Protein AF-A0A5B6V035-F1 (afdb_monomer_lite)

pLDDT: mean 71.47, std 13.99, range [43.38, 86.69]

Organism: NCBI:txid47621

Foldseek 3Di:
DVVVLVVVLVVLCVVLPKAWPDKDKDADPVVRDIDIDTDIDDPDPDPDPPGVVSVVVSVVVSVVRPPPPDDDDDDDDDPPPDDVPDPDD

Secondary structure (DSSP, 8-state):
-HHHHHHHHHHHHHTTTEEEEEEEEEEETTTTEEEEEEEEEE-----TT-SHHHHHHHHTTGGGSTT---------PPPTTS-SS----

Structure (mmCIF, N/CA/C/O backbone):
data_AF-A0A5B6V035-F1
#
_entry.id   AF-A0A5B6V035-F1
#
loop_
_atom_site.group_PDB
_atom_site.id
_atom_site.type_symbol
_atom_site.label_atom_id
_atom_site.label_alt_id
_atom_site.label_comp_id
_atom_site.label_asym_id
_atom_site.label_entity_id
_atom_site.label_seq_id
_atom_site.pdbx_PDB_ins_code
_atom_site.Cartn_x
_atom_site.Cartn_y
_atom_site.Cartn_z
_atom_site.occupancy
_atom_site.B_iso_or_equiv
_atom_site.auth_seq_id
_atom_site.auth_comp_id
_atom_site.auth_asym_id
_atom_site.auth_atom_id
_atom_site.pdbx_PDB_model_num
ATOM 1 N N . MET A 1 1 ? -12.215 -4.910 8.067 1.00 60.16 1 MET A N 1
ATOM 2 C CA . MET A 1 1 ? -12.258 -3.821 7.068 1.00 60.16 1 MET A CA 1
ATOM 3 C C . MET A 1 1 ? -10.856 -3.309 6.739 1.00 60.16 1 MET A C 1
ATOM 5 O O . MET A 1 1 ? -10.434 -3.505 5.61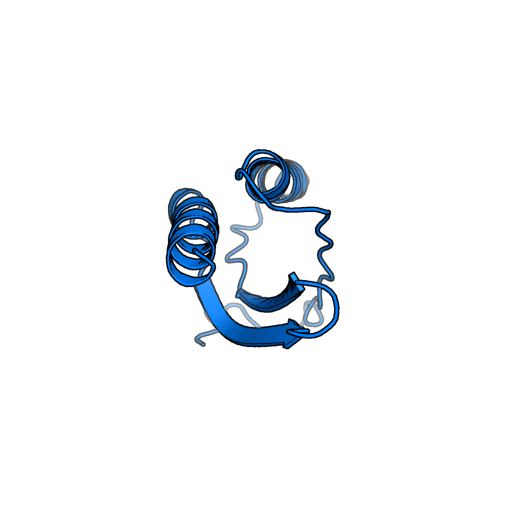3 1.00 60.16 1 MET A O 1
ATOM 9 N N . ILE A 1 2 ? -10.086 -2.790 7.708 1.00 66.06 2 ILE A N 1
ATOM 10 C CA . ILE A 1 2 ? -8.743 -2.205 7.469 1.00 66.06 2 ILE A CA 1
ATOM 11 C C . ILE A 1 2 ? -7.736 -3.189 6.831 1.00 66.06 2 ILE A C 1
ATOM 13 O O . ILE A 1 2 ? -6.994 -2.804 5.936 1.00 66.06 2 ILE A O 1
ATOM 17 N N . LEU A 1 3 ? -7.745 -4.470 7.226 1.00 72.25 3 LEU A N 1
ATOM 18 C CA . LEU A 1 3 ? -6.885 -5.507 6.623 1.00 72.25 3 LEU A CA 1
ATOM 19 C C . LEU A 1 3 ? -7.151 -5.727 5.122 1.00 72.25 3 LEU A C 1
ATOM 21 O O . LEU A 1 3 ? -6.215 -5.982 4.375 1.00 72.25 3 LEU A O 1
ATOM 25 N N . GLY A 1 4 ? -8.410 -5.611 4.682 1.00 80.12 4 GLY A N 1
ATOM 26 C CA . GLY 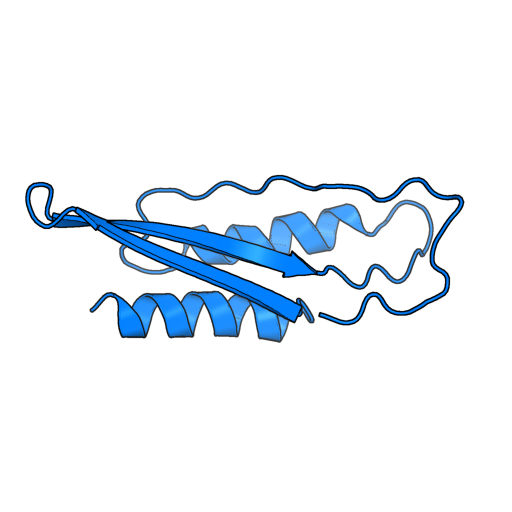A 1 4 ? -8.770 -5.753 3.266 1.00 80.12 4 GLY A CA 1
ATOM 27 C C . GLY A 1 4 ? -8.251 -4.581 2.439 1.00 80.12 4 GLY A C 1
ATOM 28 O O . GLY A 1 4 ? -7.618 -4.785 1.412 1.00 80.12 4 GLY A O 1
ATOM 29 N N . MET A 1 5 ? -8.402 -3.361 2.961 1.00 81.50 5 MET A N 1
ATOM 30 C CA . MET A 1 5 ? -7.857 -2.160 2.324 1.00 81.50 5 MET A CA 1
ATOM 31 C C . MET A 1 5 ? -6.328 -2.202 2.237 1.00 81.50 5 MET A C 1
ATOM 33 O O . MET A 1 5 ? -5.765 -1.852 1.208 1.00 81.50 5 MET A O 1
ATOM 37 N N . MET A 1 6 ? -5.649 -2.672 3.290 1.00 81.62 6 MET A N 1
ATOM 38 C CA . MET A 1 6 ? -4.196 -2.859 3.263 1.00 81.62 6 MET A CA 1
ATOM 39 C C . MET A 1 6 ? -3.782 -3.814 2.139 1.00 81.62 6 MET A C 1
ATOM 41 O O . MET A 1 6 ? -2.866 -3.495 1.390 1.00 81.62 6 MET A O 1
ATOM 45 N N . ALA A 1 7 ? -4.478 -4.945 1.990 1.00 85.06 7 ALA A N 1
ATOM 46 C CA . ALA A 1 7 ? -4.202 -5.911 0.931 1.00 85.06 7 ALA A CA 1
ATOM 47 C C . ALA A 1 7 ? -4.426 -5.329 -0.476 1.00 85.06 7 ALA A C 1
ATOM 49 O O . ALA A 1 7 ? -3.643 -5.599 -1.383 1.00 85.06 7 ALA A O 1
ATOM 50 N N . GLU A 1 8 ? -5.459 -4.509 -0.670 1.00 86.69 8 GLU A N 1
ATOM 51 C CA . GLU A 1 8 ? -5.698 -3.831 -1.951 1.00 86.69 8 GLU A CA 1
ATOM 52 C C . GLU A 1 8 ? -4.595 -2.812 -2.273 1.00 86.69 8 GLU A C 1
ATOM 54 O O . GLU A 1 8 ? -4.075 -2.807 -3.392 1.00 86.69 8 GLU A O 1
ATOM 59 N N . VAL A 1 9 ? -4.169 -2.014 -1.286 1.00 83.81 9 VAL A N 1
ATOM 60 C CA . VAL A 1 9 ? -3.067 -1.047 -1.442 1.00 83.81 9 VAL A CA 1
ATOM 61 C C . VAL A 1 9 ? -1.759 -1.764 -1.783 1.00 83.81 9 VAL A C 1
ATOM 63 O O . VAL A 1 9 ? -1.071 -1.381 -2.731 1.00 83.81 9 VAL A O 1
ATOM 66 N N . THR A 1 10 ? -1.416 -2.834 -1.058 1.00 83.50 10 THR A N 1
ATOM 67 C CA . THR A 1 10 ? -0.179 -3.579 -1.327 1.00 83.50 10 THR A CA 1
ATOM 68 C C . THR A 1 10 ? -0.210 -4.284 -2.679 1.00 83.50 10 THR A C 1
ATOM 70 O O . THR A 1 10 ? 0.805 -4.313 -3.373 1.00 83.50 10 THR A O 1
ATOM 73 N N . THR A 1 11 ? -1.374 -4.783 -3.100 1.00 85.75 11 THR A N 1
ATOM 74 C CA . THR A 1 11 ? -1.560 -5.396 -4.424 1.00 85.75 11 THR A CA 1
ATOM 75 C C . THR A 1 11 ? -1.399 -4.367 -5.543 1.00 85.75 11 THR A C 1
ATOM 77 O O . THR A 1 11 ? -0.739 -4.649 -6.544 1.00 85.75 11 THR A O 1
ATOM 80 N N . ALA A 1 12 ? -1.949 -3.160 -5.377 1.00 84.38 12 ALA A N 1
ATOM 81 C CA . ALA A 1 12 ? -1.794 -2.077 -6.347 1.00 84.38 12 ALA A CA 1
ATOM 82 C C . ALA A 1 12 ? -0.318 -1.685 -6.536 1.00 84.38 12 ALA A C 1
ATOM 84 O O . ALA A 1 12 ? 0.119 -1.473 -7.668 1.00 84.38 12 ALA A O 1
ATOM 85 N N . PHE A 1 13 ? 0.457 -1.655 -5.448 1.00 81.00 13 PHE A N 1
ATOM 86 C CA . PHE A 1 13 ? 1.899 -1.406 -5.483 1.00 81.00 13 PHE A CA 1
ATOM 87 C C . PHE A 1 13 ? 2.694 -2.570 -6.086 1.00 81.00 13 PHE A C 1
ATOM 89 O O . PHE A 1 13 ? 3.543 -2.349 -6.950 1.00 81.00 13 PHE A O 1
ATOM 96 N N . ALA A 1 14 ? 2.377 -3.813 -5.730 1.00 80.81 14 ALA A N 1
ATOM 97 C CA . ALA A 1 14 ? 3.023 -4.982 -6.322 1.00 80.81 14 ALA A CA 1
ATOM 98 C C . ALA A 1 14 ? 2.802 -5.058 -7.845 1.00 80.81 14 ALA A C 1
ATOM 100 O O . ALA A 1 14 ? 3.724 -5.386 -8.591 1.00 80.81 14 ALA A O 1
ATOM 101 N N . ALA A 1 15 ? 1.611 -4.684 -8.328 1.00 81.25 15 ALA A N 1
ATOM 102 C CA . ALA A 1 15 ? 1.266 -4.700 -9.752 1.00 81.25 15 ALA A CA 1
ATOM 103 C C . ALA A 1 15 ? 2.120 -3.757 -10.619 1.00 81.25 15 ALA A C 1
ATOM 105 O O . ALA A 1 15 ? 2.163 -3.919 -11.839 1.00 81.25 15 ALA A O 1
ATOM 106 N N . VAL A 1 16 ? 2.788 -2.774 -10.013 1.00 76.25 16 VAL A N 1
ATOM 107 C CA . VAL A 1 16 ? 3.679 -1.833 -10.708 1.00 76.25 16 VAL A CA 1
ATOM 108 C C . VAL A 1 16 ? 5.154 -2.023 -10.335 1.00 76.25 16 VAL A C 1
ATOM 110 O O . VAL A 1 16 ? 5.984 -1.188 -10.685 1.00 76.25 16 VAL A O 1
ATOM 113 N N . GLY A 1 17 ? 5.485 -3.112 -9.632 1.00 74.25 17 GLY A N 1
ATOM 114 C CA . GLY A 1 17 ? 6.861 -3.444 -9.255 1.00 74.25 17 GLY A CA 1
ATOM 115 C C . GLY A 1 17 ? 7.421 -2.614 -8.098 1.00 74.25 17 GLY A C 1
ATOM 116 O O . GLY A 1 17 ? 8.636 -2.459 -7.996 1.00 74.25 17 GLY A O 1
ATOM 117 N N . ILE A 1 18 ? 6.560 -2.063 -7.239 1.00 78.12 18 ILE A N 1
ATOM 118 C CA . ILE A 1 18 ? 6.986 -1.383 -6.013 1.00 78.12 18 ILE A CA 1
ATOM 119 C C . ILE A 1 18 ? 7.179 -2.421 -4.911 1.00 78.12 18 ILE A C 1
ATOM 121 O O . ILE A 1 18 ? 6.252 -3.165 -4.579 1.00 78.12 18 ILE A O 1
ATOM 125 N N . THR A 1 19 ? 8.355 -2.414 -4.289 1.00 79.50 19 THR A N 1
ATOM 126 C CA . THR A 1 19 ? 8.639 -3.246 -3.117 1.00 79.50 19 THR A CA 1
ATOM 127 C C . THR A 1 19 ? 8.285 -2.476 -1.850 1.00 79.50 19 THR A C 1
ATOM 129 O O . THR A 1 19 ? 8.733 -1.349 -1.649 1.00 79.50 19 THR A O 1
ATOM 132 N N . ILE A 1 20 ? 7.480 -3.073 -0.972 1.00 81.88 20 ILE A N 1
ATOM 133 C CA . ILE A 1 20 ? 7.153 -2.492 0.334 1.00 81.88 20 ILE A CA 1
ATOM 134 C C . ILE A 1 20 ? 8.209 -2.950 1.338 1.00 81.88 20 ILE A C 1
ATOM 136 O O . ILE A 1 20 ? 8.319 -4.143 1.604 1.00 81.88 20 ILE A O 1
ATOM 140 N N . CYS A 1 21 ? 8.957 -2.008 1.907 1.00 82.88 21 CYS A N 1
ATOM 141 C CA . CYS A 1 21 ? 10.003 -2.304 2.886 1.00 82.88 21 CYS A CA 1
ATOM 142 C C . CYS A 1 21 ? 9.476 -2.298 4.326 1.00 82.88 21 CYS A C 1
ATOM 144 O O . CYS A 1 21 ? 9.930 -3.060 5.173 1.00 82.88 21 CYS A O 1
ATOM 146 N N . SER A 1 22 ? 8.543 -1.399 4.637 1.00 82.31 22 SER A N 1
ATOM 147 C CA . SER A 1 22 ? 7.965 -1.286 5.975 1.00 82.31 22 SER A CA 1
ATOM 148 C C . SER A 1 22 ? 6.573 -0.679 5.895 1.00 82.31 22 SER A C 1
ATOM 150 O O . SER A 1 22 ? 6.281 0.130 5.015 1.00 82.31 22 SER A O 1
ATOM 152 N N . CYS A 1 23 ? 5.694 -1.071 6.811 1.00 83.50 23 CYS A N 1
ATOM 153 C CA . CYS A 1 23 ? 4.374 -0.479 6.937 1.00 83.50 23 CYS A CA 1
ATOM 154 C C . CYS A 1 23 ? 4.009 -0.312 8.411 1.00 83.50 23 CYS A C 1
ATOM 156 O O . CYS A 1 23 ? 4.261 -1.183 9.243 1.00 83.50 23 CYS A O 1
ATOM 158 N N . VAL A 1 24 ? 3.409 0.829 8.727 1.00 85.38 24 VAL A N 1
ATOM 159 C CA . VAL A 1 24 ? 2.882 1.152 10.049 1.00 85.38 24 VAL A CA 1
ATOM 160 C C . VAL A 1 24 ? 1.451 1.619 9.853 1.00 85.38 24 VAL A C 1
ATOM 162 O O . VAL A 1 24 ? 1.192 2.530 9.071 1.00 85.38 24 VAL A O 1
ATOM 165 N N . ALA A 1 25 ? 0.511 0.986 10.548 1.00 85.06 25 ALA A N 1
ATOM 166 C CA . ALA A 1 25 ? -0.892 1.365 10.515 1.00 85.06 25 ALA A CA 1
ATOM 167 C C . ALA A 1 25 ? -1.350 1.751 11.919 1.00 85.06 25 ALA A C 1
ATOM 169 O O . ALA A 1 25 ? -1.234 0.967 12.861 1.00 85.06 25 ALA A O 1
ATOM 170 N N . GLU A 1 26 ? -1.903 2.948 12.044 1.00 86.62 26 GLU A N 1
ATOM 171 C CA . GLU A 1 26 ? -2.501 3.454 13.268 1.00 86.62 26 GLU A CA 1
ATOM 172 C C . GLU A 1 26 ? -4.009 3.591 13.069 1.00 86.62 26 GLU A C 1
ATOM 174 O O . GLU A 1 26 ? -4.478 4.069 12.039 1.00 86.62 26 GLU A O 1
ATOM 179 N N . THR A 1 27 ? -4.799 3.135 14.041 1.00 84.06 27 THR A N 1
ATOM 180 C CA . THR A 1 27 ? -6.263 3.239 13.989 1.00 84.06 27 THR A CA 1
ATOM 181 C C . THR A 1 27 ? -6.755 4.168 15.086 1.00 84.06 27 THR A C 1
ATOM 183 O O . THR A 1 27 ? -6.681 3.833 16.269 1.00 84.06 27 THR A O 1
ATOM 186 N N . ASP A 1 28 ? -7.345 5.294 14.696 1.00 85.94 28 ASP A N 1
ATOM 187 C CA . ASP A 1 28 ? -8.094 6.156 15.599 1.00 85.94 28 ASP A CA 1
ATOM 188 C C . ASP A 1 28 ? -9.521 5.611 15.754 1.00 85.94 28 ASP A C 1
ATOM 190 O O . ASP A 1 28 ? -10.444 5.927 14.995 1.00 85.94 28 ASP A O 1
ATOM 194 N N . ARG A 1 29 ? -9.714 4.788 16.790 1.00 79.44 29 ARG A N 1
ATOM 195 C CA . ARG A 1 29 ? -11.027 4.221 17.136 1.00 79.44 29 ARG A CA 1
ATOM 196 C C . ARG A 1 29 ? -12.058 5.276 17.545 1.00 79.44 29 ARG A C 1
ATOM 198 O O . ARG A 1 29 ? -13.247 4.992 17.449 1.00 79.44 29 ARG A O 1
ATOM 205 N N . ARG A 1 30 ? -11.640 6.461 18.010 1.00 86.31 30 ARG A N 1
ATOM 206 C CA . ARG A 1 30 ? -12.570 7.535 18.407 1.00 86.31 30 ARG A CA 1
ATOM 207 C C . ARG A 1 30 ? -13.152 8.239 17.193 1.00 86.31 30 ARG A C 1
ATOM 209 O O . ARG A 1 30 ? -14.314 8.630 17.223 1.00 86.31 30 ARG A O 1
ATOM 216 N N . ARG A 1 31 ? -12.349 8.395 16.142 1.00 82.81 31 ARG A N 1
ATOM 217 C CA . ARG A 1 31 ? -12.779 9.005 14.878 1.00 82.81 31 ARG A CA 1
ATOM 218 C C . ARG A 1 31 ? -13.254 7.988 13.841 1.00 82.81 31 ARG A C 1
ATOM 220 O O . ARG A 1 31 ? -13.778 8.391 12.811 1.00 82.81 31 ARG A O 1
ATOM 227 N N . GLY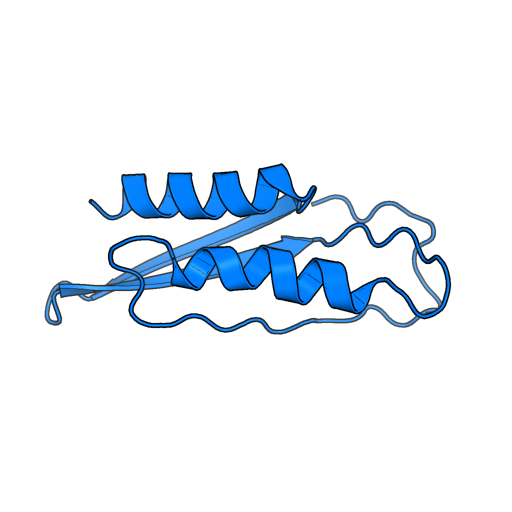 A 1 32 ? -13.074 6.691 14.100 1.00 83.38 32 GLY A N 1
ATOM 228 C CA . GLY A 1 32 ? -13.389 5.628 13.144 1.00 83.38 32 GLY A CA 1
ATOM 229 C C . GLY A 1 32 ? -12.488 5.654 11.906 1.00 83.38 32 GLY A C 1
ATOM 230 O O . GLY A 1 32 ? -12.893 5.173 10.853 1.00 83.38 32 GLY A O 1
ATOM 231 N N . MET A 1 33 ? -11.288 6.232 12.020 1.00 83.88 33 MET A N 1
ATOM 232 C CA . MET A 1 33 ? -10.346 6.421 10.915 1.00 83.88 33 MET A CA 1
ATOM 233 C C . MET A 1 33 ? -9.065 5.629 11.155 1.00 83.88 33 MET A C 1
ATOM 235 O O . MET A 1 33 ? -8.720 5.308 12.291 1.00 83.88 33 MET A O 1
ATOM 239 N N . ALA A 1 34 ? -8.335 5.340 10.085 1.00 83.75 34 ALA A N 1
ATOM 240 C CA . ALA A 1 34 ? -7.010 4.750 10.166 1.00 83.75 34 ALA A CA 1
ATOM 241 C C . ALA A 1 34 ? -6.038 5.524 9.278 1.00 83.75 34 ALA A C 1
ATOM 243 O O . ALA A 1 34 ? -6.407 5.976 8.195 1.00 83.75 34 ALA A O 1
ATOM 244 N N . VAL A 1 35 ? -4.804 5.663 9.751 1.00 84.62 35 VAL A N 1
ATOM 245 C CA . VAL A 1 35 ? -3.681 6.219 9.001 1.00 84.62 35 VAL A CA 1
ATOM 246 C C . VAL A 1 35 ? -2.710 5.084 8.729 1.00 84.62 35 VAL A C 1
ATOM 248 O O . VAL A 1 35 ? -2.356 4.331 9.634 1.00 84.62 35 VAL A O 1
ATOM 251 N N . MET A 1 36 ? -2.289 4.950 7.477 1.00 84.38 36 MET A N 1
ATOM 252 C CA . MET A 1 36 ? -1.314 3.951 7.067 1.00 84.38 36 MET A CA 1
ATOM 253 C C . MET A 1 36 ? -0.116 4.649 6.439 1.00 84.38 36 MET A C 1
ATOM 255 O O . MET A 1 36 ? -0.247 5.336 5.431 1.00 84.38 36 MET A O 1
ATOM 259 N N . SER A 1 37 ? 1.043 4.446 7.046 1.00 84.06 37 SER A N 1
ATOM 260 C CA . SER A 1 37 ? 2.330 4.931 6.568 1.00 84.06 37 SER A CA 1
ATOM 261 C C . SER A 1 37 ? 3.093 3.753 5.984 1.00 84.06 37 SER A C 1
ATOM 263 O O . SER A 1 37 ? 3.368 2.778 6.683 1.00 84.06 37 SER A O 1
ATOM 265 N N . ILE A 1 38 ? 3.424 3.829 4.699 1.00 82.44 38 ILE A N 1
ATOM 266 C CA . ILE A 1 38 ? 4.116 2.758 3.982 1.00 82.44 38 ILE A CA 1
ATOM 267 C C . ILE A 1 38 ? 5.447 3.311 3.487 1.00 82.44 38 ILE A C 1
ATOM 269 O O . ILE A 1 38 ? 5.485 4.294 2.750 1.00 82.44 38 ILE A O 1
ATOM 2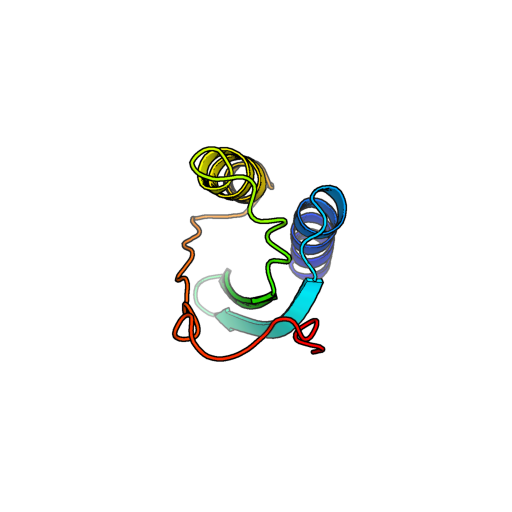73 N N . TYR A 1 39 ? 6.535 2.671 3.899 1.00 82.81 39 TYR A N 1
ATOM 274 C CA . TYR A 1 39 ? 7.855 2.906 3.343 1.00 82.81 39 TYR A CA 1
ATOM 275 C C . TYR A 1 39 ? 8.069 1.939 2.180 1.00 82.81 39 TYR A C 1
ATOM 277 O O . TYR A 1 39 ? 8.065 0.716 2.356 1.00 82.81 39 TYR A O 1
ATOM 285 N N . ILE A 1 40 ? 8.217 2.500 0.986 1.00 77.50 40 ILE A N 1
ATOM 286 C CA . ILE A 1 40 ? 8.349 1.753 -0.261 1.00 77.50 40 ILE A CA 1
ATOM 287 C C . ILE A 1 40 ? 9.688 2.044 -0.919 1.00 77.50 40 ILE A C 1
ATOM 289 O O . ILE A 1 40 ? 10.206 3.158 -0.839 1.00 77.50 40 ILE A O 1
ATOM 293 N N . LEU A 1 41 ? 10.207 1.049 -1.625 1.00 73.94 41 LEU A N 1
ATOM 294 C CA . LEU A 1 41 ? 11.339 1.196 -2.513 1.00 73.94 41 LEU A CA 1
ATOM 295 C C . LEU A 1 41 ? 10.871 1.188 -3.966 1.00 73.94 41 LEU A C 1
ATOM 297 O O . LEU A 1 41 ? 10.126 0.307 -4.399 1.00 73.94 41 LEU A O 1
ATOM 301 N N . PHE A 1 42 ? 11.371 2.155 -4.728 1.00 68.31 42 PHE A N 1
ATOM 302 C CA . PHE A 1 42 ? 11.171 2.228 -6.166 1.00 68.31 42 PHE A CA 1
ATOM 303 C C . PHE A 1 42 ? 12.431 1.773 -6.900 1.00 68.31 42 PHE A C 1
ATOM 305 O O . PHE A 1 42 ? 13.457 2.450 -6.855 1.00 68.31 42 PHE A O 1
ATOM 312 N N . SER A 1 43 ? 12.341 0.654 -7.621 1.00 58.47 43 SER A N 1
ATOM 313 C CA . SER A 1 43 ? 13.375 0.271 -8.581 1.00 58.47 43 SER A CA 1
ATOM 314 C C . SER A 1 43 ? 13.138 1.043 -9.877 1.00 58.47 43 SER A C 1
ATOM 316 O O . SER A 1 43 ? 12.320 0.669 -10.718 1.00 58.47 43 SER A O 1
ATOM 318 N N . ILE A 1 44 ? 13.787 2.199 -10.000 1.00 55.94 44 ILE A N 1
ATOM 319 C CA . ILE A 1 44 ? 13.726 3.010 -11.213 1.00 55.94 44 ILE A CA 1
ATOM 320 C C . ILE A 1 44 ? 14.794 2.481 -12.167 1.00 55.94 44 ILE A C 1
ATOM 322 O O . ILE A 1 44 ? 15.983 2.720 -11.970 1.00 55.94 44 ILE A O 1
ATOM 326 N N . VAL A 1 45 ? 14.382 1.794 -13.233 1.00 49.41 45 VAL A N 1
ATOM 327 C CA . VAL A 1 45 ? 15.260 1.610 -14.393 1.00 49.41 45 VAL A CA 1
ATOM 328 C C . VAL A 1 45 ? 15.378 2.978 -15.053 1.00 49.41 45 VAL A C 1
ATOM 330 O O . VAL A 1 45 ? 14.459 3.435 -15.733 1.00 49.41 45 VAL A O 1
ATOM 333 N N . ILE A 1 46 ? 16.482 3.676 -14.785 1.00 47.56 46 ILE A N 1
ATOM 334 C CA . ILE A 1 46 ? 16.740 5.020 -15.303 1.00 47.56 46 ILE A CA 1
ATOM 335 C C . ILE A 1 46 ? 16.934 4.922 -16.821 1.00 47.56 46 ILE A C 1
ATOM 337 O O . ILE A 1 46 ? 18.043 4.775 -17.322 1.00 47.56 46 ILE A O 1
ATOM 341 N N . SER A 1 47 ? 15.841 5.023 -17.572 1.00 45.62 47 SER A N 1
ATOM 342 C CA . SER A 1 47 ? 15.873 5.603 -18.910 1.00 45.62 47 SER A CA 1
ATOM 343 C C . SER A 1 47 ? 15.488 7.067 -18.758 1.00 45.62 47 SER A C 1
ATOM 345 O O . SER A 1 47 ? 14.382 7.414 -18.339 1.00 45.62 47 SER A O 1
ATOM 347 N N . THR A 1 48 ? 16.480 7.915 -18.991 1.00 43.38 48 THR A N 1
ATOM 348 C CA . THR A 1 48 ? 16.451 9.374 -18.924 1.00 43.38 48 THR A CA 1
ATOM 349 C C . THR A 1 48 ? 15.090 9.972 -19.322 1.00 43.38 48 THR A C 1
ATOM 351 O O . THR A 1 48 ? 14.560 9.716 -20.397 1.00 43.38 48 THR A O 1
ATOM 354 N N . ASN A 1 49 ? 14.536 10.810 -18.437 1.00 47.19 49 ASN A N 1
ATOM 355 C CA . ASN A 1 49 ? 13.351 11.666 -18.625 1.00 47.19 49 ASN A CA 1
ATOM 356 C C . ASN A 1 49 ? 11.933 11.051 -18.659 1.00 47.19 49 ASN A C 1
ATOM 358 O O . ASN A 1 49 ? 10.979 11.824 -18.658 1.00 47.19 49 ASN A O 1
ATOM 362 N N . HIS A 1 50 ? 11.733 9.728 -18.606 1.00 43.41 50 HIS A N 1
ATOM 363 C CA . HIS A 1 50 ? 10.383 9.136 -18.755 1.00 43.41 50 HIS A CA 1
ATOM 364 C C . HIS A 1 50 ? 9.977 8.159 -17.631 1.00 43.41 50 HIS A C 1
ATOM 366 O O . HIS A 1 50 ? 9.275 7.184 -17.877 1.00 43.41 50 HIS A O 1
ATOM 372 N N . SER A 1 51 ? 10.419 8.381 -16.385 1.00 53.62 51 SER A N 1
ATOM 373 C CA . SER A 1 51 ? 10.118 7.452 -15.273 1.00 53.62 51 SER A CA 1
ATOM 374 C C . SER A 1 51 ? 9.279 8.021 -14.119 1.00 53.62 51 SER A C 1
ATOM 376 O O . SER A 1 51 ? 8.780 7.246 -13.310 1.00 53.62 51 SER A O 1
ATOM 378 N N . PHE A 1 52 ? 9.050 9.337 -14.041 1.00 52.78 52 PHE A N 1
ATOM 379 C CA . PHE A 1 52 ? 8.158 9.915 -13.017 1.00 52.78 52 PHE A CA 1
ATOM 380 C C . PHE A 1 52 ? 6.668 9.707 -13.333 1.00 52.78 52 PHE A C 1
ATOM 382 O O . PHE A 1 52 ? 5.827 9.682 -12.438 1.00 52.78 52 PHE A O 1
ATOM 389 N N . VAL A 1 53 ? 6.328 9.523 -14.612 1.00 51.16 53 VAL A N 1
ATOM 390 C CA . VAL A 1 53 ? 4.935 9.367 -15.061 1.00 51.16 53 VAL A CA 1
ATOM 391 C C . VAL A 1 53 ? 4.350 8.020 -14.615 1.00 51.16 53 VAL A C 1
ATOM 393 O O . VAL A 1 53 ? 3.175 7.951 -14.256 1.00 51.16 53 VAL A O 1
ATOM 396 N N . SER A 1 54 ? 5.161 6.956 -14.561 1.00 57.56 54 SER A N 1
ATOM 397 C CA . SER A 1 54 ? 4.713 5.645 -14.067 1.00 57.56 54 SER A CA 1
ATOM 398 C C . SER A 1 54 ? 4.494 5.636 -12.550 1.00 57.56 54 SER A C 1
ATOM 400 O O . SER A 1 54 ? 3.561 4.988 -12.082 1.00 57.56 54 SER A O 1
ATOM 402 N N . GLN A 1 55 ? 5.284 6.414 -11.800 1.00 57.34 55 GLN A N 1
ATOM 403 C CA . GLN A 1 55 ? 5.148 6.603 -10.352 1.00 57.34 55 GLN A CA 1
ATOM 404 C C . GLN A 1 55 ? 3.806 7.231 -9.969 1.00 57.34 55 GLN A C 1
ATOM 406 O O . GLN A 1 55 ? 3.065 6.670 -9.164 1.00 57.34 55 GLN A O 1
ATOM 411 N N . VAL A 1 56 ? 3.456 8.365 -10.581 1.00 62.94 56 VAL A N 1
ATOM 412 C CA . VAL A 1 56 ? 2.197 9.068 -10.280 1.00 62.94 56 VAL A CA 1
ATOM 413 C C . VAL A 1 56 ? 0.984 8.216 -10.665 1.00 62.94 56 VAL A C 1
ATOM 415 O O . VAL A 1 56 ? -0.008 8.191 -9.941 1.00 62.94 56 VAL A O 1
ATOM 418 N N . ASN A 1 57 ? 1.077 7.465 -11.765 1.00 65.94 57 ASN A N 1
ATOM 419 C CA . ASN A 1 57 ? -0.004 6.599 -12.237 1.00 65.94 57 ASN A CA 1
ATOM 420 C C . ASN A 1 57 ? -0.205 5.332 -11.387 1.00 65.94 57 ASN A C 1
ATOM 422 O O . ASN A 1 57 ? -1.310 4.804 -11.301 1.00 65.94 57 ASN A O 1
ATOM 426 N N . ALA A 1 58 ? 0.857 4.809 -10.773 1.00 65.44 58 ALA A N 1
ATOM 427 C CA . ALA A 1 58 ? 0.731 3.715 -9.819 1.00 65.44 58 ALA A CA 1
ATOM 428 C C . ALA A 1 58 ? 0.016 4.179 -8.552 1.00 65.44 58 ALA A C 1
ATOM 430 O O . ALA A 1 58 ? -0.901 3.519 -8.064 1.00 65.44 58 ALA A O 1
ATOM 431 N N . CYS A 1 59 ? 0.428 5.336 -8.042 1.00 70.81 59 CYS A N 1
ATOM 432 C CA . CYS A 1 59 ? -0.073 5.826 -6.778 1.00 70.81 59 CYS A CA 1
ATOM 433 C C . CYS A 1 59 ? -1.477 6.453 -6.889 1.00 70.81 59 CYS A C 1
ATOM 435 O O . CYS A 1 59 ? -2.242 6.368 -5.936 1.00 70.81 59 CYS A O 1
ATOM 437 N N . SER A 1 60 ? -1.888 6.946 -8.064 1.00 77.75 60 SER A N 1
ATOM 438 C CA . SER A 1 60 ? -3.276 7.383 -8.310 1.00 77.75 60 SER A CA 1
ATOM 439 C C . SER A 1 60 ? -4.311 6.258 -8.174 1.00 77.75 60 SER A C 1
ATOM 441 O O . SER A 1 60 ? -5.487 6.520 -7.938 1.00 77.75 60 SER A O 1
ATOM 443 N N . ARG A 1 61 ? -3.900 4.984 -8.278 1.00 77.94 61 ARG A N 1
ATOM 444 C CA . ARG A 1 61 ? -4.795 3.839 -8.034 1.00 77.94 61 ARG A CA 1
ATOM 445 C C . ARG A 1 61 ? -5.202 3.713 -6.568 1.00 77.94 61 ARG A C 1
ATOM 447 O O . ARG A 1 61 ? -6.223 3.091 -6.294 1.00 77.94 61 ARG A O 1
ATOM 454 N N . VAL A 1 62 ? -4.441 4.303 -5.645 1.00 82.50 62 VAL A N 1
ATOM 455 C CA . VAL A 1 62 ? -4.742 4.276 -4.208 1.00 82.50 62 VAL A CA 1
ATOM 456 C C . VAL A 1 62 ? -5.979 5.121 -3.890 1.00 82.50 62 VAL A C 1
ATOM 458 O O . VAL A 1 62 ? -6.775 4.714 -3.048 1.00 82.50 62 VAL A O 1
ATOM 461 N N . ASP A 1 63 ? -6.209 6.222 -4.616 1.00 83.50 63 ASP A N 1
ATOM 462 C CA . ASP A 1 63 ? -7.438 7.029 -4.499 1.00 83.50 63 ASP A CA 1
ATOM 463 C C . ASP A 1 63 ? -8.708 6.246 -4.854 1.00 83.50 63 ASP A C 1
ATOM 465 O O . ASP A 1 63 ? -9.795 6.566 -4.379 1.00 83.50 63 ASP A O 1
ATOM 469 N N . LEU A 1 64 ? -8.587 5.232 -5.716 1.00 84.06 64 LEU A N 1
ATOM 470 C CA . LEU A 1 64 ? -9.724 4.447 -6.199 1.00 84.06 64 LEU A CA 1
ATOM 471 C C . LEU A 1 64 ? -10.143 3.342 -5.218 1.00 84.06 64 LEU A C 1
ATOM 473 O O . LEU A 1 64 ? -11.180 2.714 -5.431 1.00 84.06 64 LEU A O 1
ATOM 477 N N . ILE A 1 65 ? -9.361 3.094 -4.161 1.00 84.50 65 ILE A N 1
ATOM 478 C CA . ILE A 1 65 ? -9.639 2.044 -3.177 1.00 84.50 65 ILE A CA 1
ATOM 479 C C . ILE A 1 65 ? -10.768 2.513 -2.244 1.00 84.50 65 ILE A C 1
ATOM 481 O O . ILE A 1 65 ? -10.616 3.520 -1.542 1.00 84.50 65 ILE A O 1
ATOM 485 N N . PRO A 1 66 ? -11.904 1.792 -2.180 1.00 80.69 66 PRO A N 1
ATOM 486 C CA . PRO A 1 66 ? -13.034 2.183 -1.346 1.00 80.69 66 PRO A CA 1
ATOM 487 C C . PRO A 1 66 ? -12.643 2.350 0.130 1.00 80.69 66 PRO A C 1
ATOM 489 O O . PRO A 1 66 ? -12.153 1.424 0.775 1.00 80.69 66 PRO A O 1
ATOM 492 N N . GLY A 1 67 ? -12.900 3.539 0.682 1.00 83.25 67 GLY A N 1
ATOM 493 C CA . GLY A 1 67 ? -12.611 3.876 2.080 1.00 83.25 67 GLY A CA 1
ATOM 494 C C . GLY A 1 67 ? -11.306 4.644 2.306 1.00 83.25 67 GLY A C 1
ATOM 495 O O . GLY A 1 67 ? -11.070 5.084 3.432 1.00 83.25 67 GLY A O 1
ATOM 496 N N . VAL A 1 68 ? -10.476 4.848 1.276 1.00 84.50 68 VAL A N 1
ATOM 497 C CA . VAL A 1 68 ? -9.347 5.786 1.350 1.00 84.50 68 VAL A CA 1
ATOM 498 C C . VAL A 1 68 ? -9.896 7.214 1.339 1.00 84.50 68 VAL A C 1
ATOM 500 O O . VAL A 1 68 ? -10.580 7.622 0.408 1.00 84.50 68 VAL A O 1
ATOM 503 N N . LEU A 1 69 ? -9.627 7.972 2.405 1.00 84.38 69 LEU A N 1
ATOM 504 C CA . LEU A 1 69 ? -10.083 9.365 2.543 1.00 84.38 69 LEU A CA 1
ATOM 505 C C . LEU A 1 69 ? -9.108 10.375 1.916 1.00 84.38 69 LEU A C 1
ATOM 507 O O . LEU A 1 69 ? -9.472 11.521 1.670 1.00 84.38 69 LEU A O 1
ATOM 511 N N . GLY A 1 70 ? -7.868 9.950 1.689 1.00 83.75 70 GLY A N 1
ATOM 512 C CA . GLY A 1 70 ? -6.797 10.722 1.077 1.00 83.75 70 GLY A CA 1
ATOM 513 C C . GLY A 1 70 ? -5.463 10.002 1.254 1.00 83.7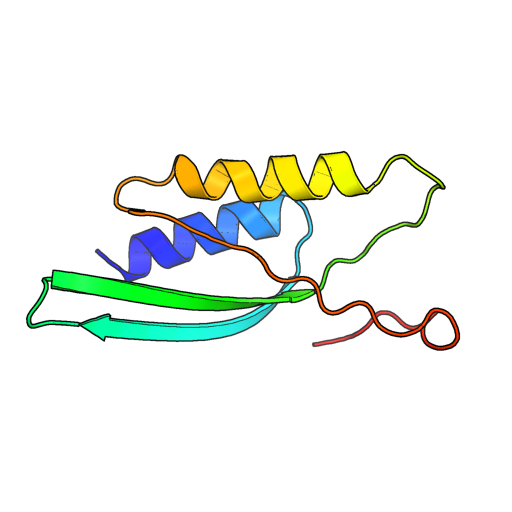5 70 GLY A C 1
ATOM 514 O O . GLY A 1 70 ? -5.297 9.217 2.191 1.00 83.75 70 GLY A O 1
ATOM 515 N N . TRP A 1 71 ? -4.513 10.263 0.360 1.00 82.44 71 TRP A N 1
ATOM 516 C CA . TRP A 1 71 ? -3.155 9.730 0.448 1.00 82.44 71 TRP A CA 1
ATOM 517 C C . TRP A 1 71 ? -2.136 10.788 0.019 1.00 82.44 71 TRP A C 1
ATOM 519 O O . TRP A 1 71 ? -2.465 11.796 -0.609 1.00 82.44 71 TRP A O 1
ATOM 529 N N . SER A 1 72 ? -0.884 10.564 0.390 1.00 79.62 72 SER A N 1
ATOM 530 C CA . SER A 1 72 ? 0.249 11.373 -0.034 1.00 79.62 72 SER A CA 1
ATOM 531 C C . SER A 1 72 ? 1.485 10.489 -0.148 1.00 79.62 72 SER A C 1
ATOM 533 O O . SER A 1 72 ? 1.569 9.428 0.472 1.00 79.62 72 SER A O 1
ATOM 535 N N . VAL A 1 73 ? 2.450 10.921 -0.957 1.00 76.00 73 VAL A N 1
ATOM 536 C CA . VAL A 1 73 ? 3.753 10.264 -1.074 1.00 76.00 73 VAL A CA 1
ATOM 537 C C . VAL A 1 73 ? 4.860 11.286 -0.885 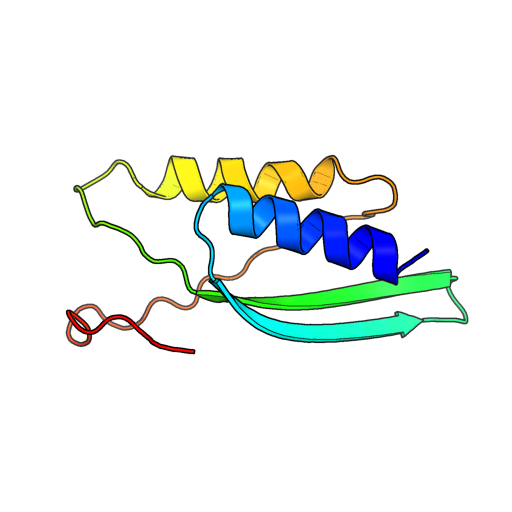1.00 76.00 73 VAL A C 1
ATOM 539 O O . VAL A 1 73 ? 4.811 12.386 -1.433 1.00 76.00 73 VAL A O 1
ATOM 542 N N . GLY A 1 74 ? 5.857 10.906 -0.093 1.00 72.88 74 GLY A N 1
ATOM 543 C CA . GLY A 1 74 ? 7.140 11.589 -0.014 1.00 72.88 74 GLY A CA 1
ATOM 544 C C . GLY A 1 74 ? 8.211 10.706 -0.642 1.00 72.88 74 GLY A C 1
ATOM 545 O O . GLY A 1 74 ? 8.236 9.503 -0.396 1.00 72.88 74 GLY A O 1
ATOM 546 N N . CYS A 1 75 ? 9.090 11.297 -1.446 1.00 68.88 75 CYS A N 1
ATOM 547 C CA . CYS A 1 75 ? 10.236 10.597 -2.015 1.00 68.88 75 CYS A CA 1
ATOM 548 C C . CYS A 1 75 ? 11.507 11.035 -1.284 1.00 68.88 75 CYS A C 1
ATOM 550 O O . CYS A 1 75 ? 11.825 12.224 -1.261 1.00 68.88 75 CYS A O 1
ATOM 552 N N . SER A 1 76 ? 12.255 10.077 -0.743 1.00 62.75 76 SER A N 1
ATOM 553 C CA . SER A 1 76 ? 13.632 10.294 -0.295 1.00 62.75 76 SER A CA 1
ATOM 554 C C . SER A 1 76 ? 14.557 9.820 -1.410 1.00 62.75 76 SER A C 1
ATOM 556 O O . SER A 1 76 ? 14.627 8.623 -1.677 1.00 62.75 76 SER A O 1
ATOM 558 N N . TRP A 1 77 ? 15.218 10.746 -2.108 1.00 58.84 77 TRP A N 1
ATOM 559 C CA . TRP A 1 77 ? 16.151 10.393 -3.180 1.00 58.84 77 TRP A CA 1
ATOM 560 C C . TRP A 1 77 ? 17.558 10.207 -2.592 1.00 58.84 77 TRP A C 1
ATOM 562 O O . TRP A 1 77 ? 18.101 11.179 -2.057 1.00 58.84 77 TRP A O 1
ATOM 572 N N . PRO A 1 78 ? 18.164 9.006 -2.653 1.00 53.94 78 PRO A N 1
ATOM 573 C CA . PRO A 1 78 ? 19.568 8.844 -2.289 1.00 53.94 78 PRO A CA 1
ATOM 574 C C . PRO A 1 78 ? 20.433 9.647 -3.267 1.00 53.94 78 PRO A C 1
ATOM 576 O O . PRO A 1 78 ? 20.160 9.677 -4.467 1.00 53.94 78 PRO A O 1
ATOM 579 N N . SER A 1 79 ? 21.451 10.349 -2.768 1.00 54.41 79 SER A N 1
ATOM 580 C CA . SER A 1 79 ? 22.360 11.117 -3.623 1.00 54.41 79 SER A CA 1
ATOM 581 C C . SER A 1 79 ? 22.947 10.205 -4.709 1.00 54.41 79 SER A C 1
ATOM 583 O O . SER A 1 79 ? 23.323 9.066 -4.453 1.00 54.41 79 SER A O 1
ATOM 585 N N . SER A 1 80 ? 23.013 10.710 -5.944 1.00 52.84 80 SER A N 1
ATOM 586 C CA . SER A 1 80 ? 23.349 9.968 -7.174 1.00 52.84 80 SER A CA 1
ATOM 587 C C . SER A 1 80 ? 24.739 9.312 -7.208 1.00 52.84 80 SER A C 1
ATOM 589 O O . SER A 1 80 ? 25.146 8.799 -8.247 1.00 52.84 80 SER A O 1
ATOM 591 N N . THR A 1 81 ? 25.499 9.387 -6.118 1.00 48.84 81 THR A N 1
ATOM 592 C CA . THR A 1 81 ? 26.864 8.866 -5.996 1.00 48.84 81 THR A CA 1
ATOM 593 C C . THR A 1 81 ? 26.894 7.458 -5.393 1.00 48.84 81 THR A C 1
ATOM 595 O O . THR A 1 81 ? 27.908 6.773 -5.502 1.00 48.84 81 THR A O 1
ATOM 598 N N . GLU A 1 82 ? 25.790 6.997 -4.804 1.00 50.84 82 GLU A N 1
ATOM 599 C CA . GLU A 1 82 ? 25.644 5.647 -4.260 1.00 50.84 82 GLU A CA 1
ATOM 600 C C . GLU A 1 82 ? 24.521 4.909 -5.006 1.00 50.84 82 GLU A C 1
ATOM 602 O O . GLU A 1 82 ? 23.463 5.471 -5.264 1.00 50.84 82 GLU A O 1
ATOM 607 N N . ASN A 1 83 ? 24.742 3.627 -5.301 1.00 48.06 83 ASN A N 1
ATOM 608 C CA . ASN A 1 83 ? 23.750 2.635 -5.741 1.00 48.06 83 ASN A CA 1
ATOM 609 C C . ASN A 1 83 ? 23.484 2.418 -7.239 1.00 48.06 83 ASN A C 1
ATOM 611 O O . ASN A 1 83 ? 22.391 2.627 -7.751 1.00 48.06 83 ASN A O 1
ATOM 615 N N . ASN A 1 84 ? 24.447 1.740 -7.870 1.00 49.38 84 ASN A N 1
ATOM 616 C CA . ASN A 1 84 ? 24.153 0.606 -8.762 1.00 49.38 84 ASN A CA 1
ATOM 617 C C . ASN A 1 84 ? 23.818 -0.691 -7.988 1.00 49.38 84 ASN A C 1
ATOM 619 O O . ASN A 1 84 ? 23.722 -1.763 -8.584 1.00 49.38 84 ASN A O 1
ATOM 623 N N . GLN A 1 85 ? 23.688 -0.631 -6.662 1.00 48.72 85 GLN A N 1
ATOM 624 C CA . GLN A 1 85 ? 23.236 -1.758 -5.863 1.00 48.72 85 GLN A CA 1
ATOM 625 C C . GLN A 1 85 ? 21.727 -1.631 -5.734 1.00 48.72 85 GLN A C 1
ATOM 627 O O . GLN A 1 85 ? 21.218 -0.585 -5.334 1.00 48.72 85 GLN A O 1
ATOM 632 N N . LEU A 1 86 ? 21.021 -2.682 -6.144 1.00 50.66 86 LEU A N 1
ATOM 633 C CA . LEU A 1 86 ? 19.649 -2.930 -5.730 1.00 50.66 86 LEU A CA 1
ATOM 634 C C . LEU A 1 86 ? 19.557 -2.580 -4.243 1.00 50.66 86 LEU A C 1
ATOM 636 O O . LEU A 1 86 ? 20.196 -3.242 -3.431 1.00 50.66 86 LEU A O 1
ATOM 640 N N . LEU A 1 87 ? 18.847 -1.503 -3.895 1.00 55.28 87 LEU A N 1
ATOM 641 C CA . LEU A 1 87 ? 18.522 -1.263 -2.498 1.00 55.28 87 LEU A CA 1
ATOM 642 C C . LEU A 1 87 ? 17.675 -2.467 -2.090 1.00 55.28 87 LEU A C 1
ATOM 644 O O . LEU A 1 87 ? 16.592 -2.676 -2.625 1.00 55.28 87 LEU A O 1
ATOM 648 N N . GLU A 1 88 ? 18.198 -3.316 -1.227 1.00 52.91 88 GLU A N 1
ATOM 649 C CA . GLU A 1 88 ? 17.394 -4.350 -0.603 1.00 52.91 88 GLU A CA 1
ATOM 650 C C . GLU A 1 88 ? 16.747 -3.708 0.627 1.00 52.91 88 GLU A C 1
ATOM 652 O O . GLU A 1 88 ? 17.409 -3.022 1.411 1.00 52.91 88 GLU A O 1
ATOM 657 N N . CYS A 1 89 ? 15.423 -3.850 0.723 1.00 60.78 89 CYS A N 1
ATOM 658 C CA . CYS A 1 89 ? 14.775 -3.860 2.025 1.00 60.78 89 CYS A CA 1
ATOM 659 C C . CYS A 1 89 ? 15.280 -5.125 2.756 1.00 60.78 89 CYS A C 1
ATOM 661 O O . CYS A 1 89 ? 15.496 -5.035 3.976 1.00 60.78 89 CYS A O 1
#

Sequence (89 aa):
MILGMMAEVTTAFAAVGITICSCVAETDRRRGMAVMSIYILFSIVISTNHSFVSQVNACSRVDLIPGVLGWSVGCSWPSSTENNQLLEC

Radius of gyration: 14.72 Å; chains: 1; bounding box: 40×18×37 Å